Protein AF-A0A973NYR3-F1 (afdb_monomer_lite)

pLDDT: mean 87.75, std 14.57, range [43.22, 97.94]

Secondary structure (DSSP, 8-state):
---------EEEEESTTSHHHHHHHHHHHHTT-EEEEEPPP--

Structure (mmCIF, N/CA/C/O backbone):
data_AF-A0A973NYR3-F1
#
_entry.id   AF-A0A973NYR3-F1
#
loop_
_atom_site.group_PDB
_atom_site.id
_atom_site.type_symbol
_atom_site.label_atom_id
_atom_site.label_alt_id
_atom_site.label_comp_id
_atom_site.label_asym_id
_atom_site.label_entity_id
_atom_site.label_seq_id
_atom_site.pdbx_PDB_ins_code
_atom_site.Cartn_x
_atom_site.Cartn_y
_atom_site.Cartn_z
_atom_site.occupancy
_atom_site.B_iso_or_equiv
_atom_site.auth_seq_id
_atom_site.auth_comp_id
_atom_site.auth_asym_id
_atom_site.auth_atom_id
_atom_site.pdbx_PDB_model_num
ATOM 1 N N . MET A 1 1 ? 0.017 5.120 32.124 1.00 43.22 1 MET A N 1
ATOM 2 C CA .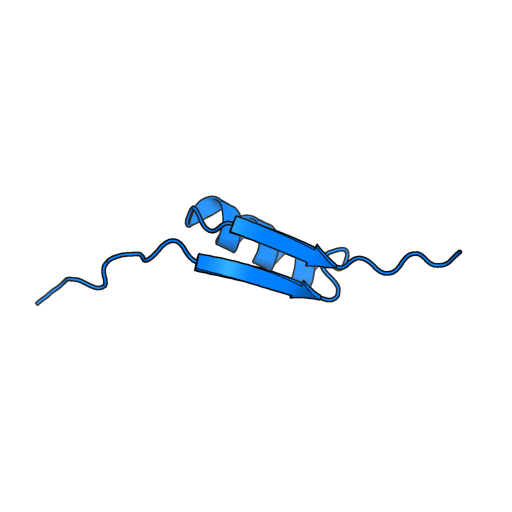 MET A 1 1 ? 0.636 6.042 31.150 1.00 43.22 1 MET A CA 1
ATOM 3 C C . MET A 1 1 ? 0.578 5.372 29.793 1.00 43.22 1 MET A C 1
ATOM 5 O O . MET A 1 1 ? 1.463 4.602 29.469 1.00 43.22 1 MET A O 1
ATOM 9 N N . THR A 1 2 ? -0.506 5.575 29.057 1.00 59.44 2 THR A N 1
ATOM 10 C CA . THR A 1 2 ? -0.744 4.950 27.749 1.00 59.44 2 THR A CA 1
ATOM 11 C C . THR A 1 2 ? -1.867 5.730 27.104 1.00 59.44 2 THR A C 1
ATOM 13 O O . THR A 1 2 ? -2.941 5.666 27.674 1.00 59.44 2 THR A O 1
ATOM 16 N N . TRP A 1 3 ? -1.609 6.455 26.012 1.00 47.22 3 TRP A N 1
ATOM 17 C CA . TRP A 1 3 ? -2.547 6.739 24.912 1.00 47.22 3 TRP A CA 1
ATOM 18 C C . TRP A 1 3 ? -1.751 7.420 23.783 1.00 47.22 3 TRP A C 1
ATOM 20 O O . TRP A 1 3 ? -1.692 8.643 23.706 1.00 47.22 3 TRP A O 1
ATOM 30 N N . THR A 1 4 ? -1.111 6.650 22.902 1.00 61.09 4 THR A N 1
ATOM 31 C CA . THR A 1 4 ? -1.004 7.095 21.505 1.00 61.09 4 THR A CA 1
ATOM 32 C C . THR A 1 4 ? -2.276 6.617 20.840 1.00 61.09 4 THR A C 1
ATOM 34 O O . THR A 1 4 ? -2.419 5.439 20.535 1.00 61.09 4 THR A O 1
ATOM 37 N N . GLU A 1 5 ? -3.237 7.523 20.719 1.00 61.47 5 GLU A N 1
ATOM 38 C CA . GLU A 1 5 ? -4.387 7.358 19.841 1.00 61.47 5 GLU A CA 1
ATOM 39 C C . GLU A 1 5 ? -3.841 6.954 18.461 1.00 61.47 5 GLU A C 1
ATOM 41 O O . GLU A 1 5 ? -3.063 7.702 17.864 1.00 61.47 5 GLU A O 1
ATOM 46 N N . GLU A 1 6 ? -4.143 5.738 18.003 1.00 66.50 6 GLU A N 1
ATOM 47 C CA . GLU A 1 6 ? -3.666 5.208 16.724 1.00 66.50 6 GLU A CA 1
ATOM 48 C C . GLU A 1 6 ? -4.362 5.986 15.605 1.00 66.50 6 GLU A C 1
ATOM 50 O O . GLU A 1 6 ? -5.437 5.639 15.113 1.00 66.50 6 GLU A O 1
ATOM 55 N N . ARG A 1 7 ? -3.809 7.156 15.275 1.00 80.75 7 ARG A N 1
ATOM 56 C CA . ARG A 1 7 ? -4.429 8.053 14.313 1.00 80.75 7 ARG A CA 1
ATOM 57 C C . ARG A 1 7 ? -4.355 7.413 12.937 1.00 80.75 7 ARG A C 1
ATOM 59 O O . ARG A 1 7 ? -3.288 7.166 12.383 1.00 80.75 7 ARG A O 1
ATOM 66 N N . ARG A 1 8 ? -5.527 7.169 12.358 1.00 86.19 8 ARG A N 1
ATOM 67 C CA . ARG A 1 8 ? -5.658 6.807 10.950 1.00 86.19 8 ARG A CA 1
ATOM 68 C C . ARG A 1 8 ? -5.130 7.964 10.098 1.00 86.19 8 ARG A C 1
ATOM 70 O O . ARG A 1 8 ? -5.715 9.045 10.081 1.00 86.19 8 ARG A O 1
ATOM 77 N N . HIS A 1 9 ? -4.038 7.724 9.380 1.00 93.50 9 HIS A N 1
ATOM 78 C CA . HIS A 1 9 ? -3.438 8.692 8.467 1.00 93.50 9 HIS A CA 1
ATOM 79 C C . HIS A 1 9 ? -3.712 8.345 7.007 1.00 93.50 9 HIS A C 1
ATOM 81 O O . HIS A 1 9 ? -4.073 7.216 6.672 1.00 93.50 9 HIS A O 1
ATOM 87 N N . LYS A 1 10 ? -3.497 9.339 6.143 1.00 96.56 10 LYS A N 1
ATOM 88 C CA . LYS A 1 10 ? -3.378 9.157 4.700 1.00 96.56 10 LYS A CA 1
ATOM 89 C C . LYS A 1 10 ? -1.896 9.190 4.333 1.00 96.56 10 LYS A C 1
ATOM 91 O O . LYS A 1 10 ? -1.232 10.192 4.580 1.00 96.56 10 LYS A O 1
ATOM 96 N N . ILE A 1 11 ? -1.387 8.093 3.786 1.00 96.81 11 ILE A N 1
ATOM 97 C CA . ILE A 1 11 ? 0.031 7.873 3.490 1.00 96.81 11 ILE A CA 1
ATOM 98 C C . ILE A 1 11 ? 0.200 7.758 1.979 1.00 96.81 11 ILE A C 1
ATOM 100 O O . ILE A 1 11 ? -0.486 6.963 1.343 1.00 96.81 11 ILE A O 1
ATOM 104 N N . THR A 1 12 ? 1.133 8.510 1.405 1.00 97.50 12 THR A N 1
ATOM 105 C CA . THR A 1 12 ? 1.595 8.283 0.031 1.00 97.50 12 THR A CA 1
ATOM 106 C C . THR A 1 12 ? 2.867 7.448 0.086 1.00 97.50 12 THR A C 1
ATOM 108 O O . THR A 1 12 ? 3.855 7.877 0.680 1.00 97.50 12 THR A O 1
ATOM 111 N N . LEU A 1 13 ? 2.841 6.260 -0.513 1.00 96.50 13 LEU A N 1
ATOM 112 C CA . LEU A 1 13 ? 3.959 5.322 -0.531 1.00 96.50 13 LEU A CA 1
ATOM 113 C C . LEU A 1 13 ? 4.543 5.228 -1.940 1.00 96.50 13 LEU A C 1
ATOM 115 O O . LEU A 1 13 ? 3.857 4.798 -2.863 1.00 96.50 13 LEU A O 1
ATOM 119 N N . LEU A 1 14 ? 5.808 5.613 -2.092 1.00 95.25 14 LEU A N 1
ATOM 120 C CA . LEU A 1 14 ? 6.558 5.475 -3.341 1.00 95.25 14 LEU A CA 1
ATOM 121 C C . LEU A 1 14 ? 7.215 4.093 -3.418 1.00 95.25 14 LEU A C 1
ATOM 123 O O . LEU A 1 14 ? 7.595 3.538 -2.389 1.00 95.25 14 LEU A O 1
ATOM 127 N N . ASP A 1 15 ? 7.377 3.571 -4.635 1.00 92.50 15 ASP A N 1
ATOM 128 C CA . ASP A 1 15 ? 8.029 2.276 -4.899 1.00 92.50 15 ASP A CA 1
ATOM 129 C C . ASP A 1 15 ? 7.345 1.099 -4.173 1.00 92.50 15 ASP A C 1
ATOM 131 O O . ASP A 1 15 ? 7.972 0.157 -3.689 1.00 92.50 15 ASP A O 1
ATOM 135 N N . ALA A 1 16 ? 6.011 1.148 -4.101 1.00 94.75 16 ALA A N 1
ATOM 136 C CA . ALA A 1 16 ? 5.200 0.185 -3.356 1.00 94.75 16 ALA A CA 1
ATOM 137 C C . ALA A 1 16 ? 5.242 -1.253 -3.919 1.00 94.75 16 ALA A C 1
ATOM 139 O O . ALA A 1 16 ? 4.760 -2.176 -3.266 1.00 94.75 16 ALA A O 1
ATOM 140 N N . THR A 1 17 ? 5.800 -1.459 -5.116 1.00 92.88 17 THR A N 1
ATOM 141 C CA . THR A 1 17 ? 5.862 -2.768 -5.786 1.00 92.88 17 THR A CA 1
ATOM 142 C C . THR A 1 17 ? 7.057 -3.618 -5.361 1.00 92.88 17 THR A C 1
ATOM 144 O O . THR A 1 17 ? 6.982 -4.841 -5.471 1.00 92.88 17 THR A O 1
ATOM 147 N N . GLY A 1 18 ? 8.138 -3.012 -4.858 1.00 92.25 18 GLY A N 1
ATOM 148 C CA . GLY A 1 18 ? 9.304 -3.738 -4.351 1.00 92.25 18 GLY A CA 1
ATOM 149 C C . GLY A 1 18 ? 9.018 -4.472 -3.035 1.00 92.25 18 GLY A C 1
ATOM 150 O O . GLY A 1 18 ? 8.066 -4.153 -2.324 1.00 92.25 18 GLY A O 1
ATOM 151 N N . SER A 1 19 ? 9.874 -5.428 -2.660 1.00 95.38 19 SER A N 1
ATOM 152 C CA . SER A 1 19 ? 9.699 -6.251 -1.445 1.00 95.38 19 SER A CA 1
ATOM 153 C C . SER A 1 19 ? 9.546 -5.422 -0.161 1.00 95.38 19 SER A C 1
ATOM 155 O O . SER A 1 19 ? 8.716 -5.727 0.697 1.00 95.38 19 SER A O 1
ATOM 157 N N . THR A 1 20 ? 10.311 -4.336 -0.038 1.00 95.88 20 THR A N 1
ATOM 158 C CA . THR A 1 20 ? 10.196 -3.391 1.080 1.00 95.88 20 THR A CA 1
ATOM 159 C C . THR A 1 20 ? 8.890 -2.602 1.023 1.00 95.88 20 THR A C 1
ATOM 161 O O . THR A 1 20 ? 8.213 -2.476 2.044 1.00 95.88 20 THR A O 1
ATOM 164 N N . GLY A 1 21 ? 8.523 -2.099 -0.159 1.00 95.56 21 GLY A N 1
ATOM 165 C CA . GLY A 1 21 ? 7.294 -1.336 -0.376 1.00 95.56 21 GLY A CA 1
ATOM 166 C C . GLY A 1 21 ? 6.051 -2.142 -0.004 1.00 95.56 21 GLY A C 1
ATOM 167 O O . GLY A 1 21 ? 5.229 -1.666 0.777 1.00 95.56 21 GLY A O 1
ATOM 168 N N . GLN A 1 22 ? 5.976 -3.398 -0.447 1.00 96.62 22 GLN A N 1
ATOM 169 C CA . GLN A 1 22 ? 4.878 -4.309 -0.112 1.00 96.62 22 GLN A CA 1
ATOM 170 C C . GLN A 1 22 ? 4.765 -4.539 1.401 1.00 96.62 22 GLN A C 1
ATOM 172 O O . GLN A 1 22 ? 3.691 -4.388 1.977 1.00 96.62 22 GLN A O 1
ATOM 177 N N . ARG A 1 23 ? 5.885 -4.784 2.094 1.00 97.94 23 ARG A N 1
ATOM 178 C CA . ARG A 1 23 ? 5.876 -4.987 3.553 1.00 97.94 23 ARG A CA 1
ATOM 179 C C . ARG A 1 23 ? 5.422 -3.747 4.330 1.00 97.94 23 ARG A C 1
ATOM 181 O O . ARG A 1 23 ? 4.823 -3.875 5.400 1.00 97.94 23 ARG A O 1
ATOM 188 N N . ILE A 1 24 ? 5.744 -2.550 3.842 1.00 96.56 24 ILE A N 1
ATOM 189 C CA . ILE A 1 24 ? 5.278 -1.290 4.436 1.00 96.56 24 ILE A CA 1
ATOM 190 C C . ILE A 1 24 ? 3.781 -1.110 4.175 1.00 96.56 24 ILE A C 1
ATOM 192 O O . ILE A 1 24 ? 3.051 -0.762 5.105 1.00 96.56 24 ILE A O 1
ATOM 196 N N . LEU A 1 25 ? 3.328 -1.382 2.948 1.00 96.75 25 LEU A N 1
ATOM 197 C CA . LEU A 1 25 ? 1.921 -1.320 2.562 1.00 96.75 25 LEU A CA 1
ATOM 198 C C . LEU A 1 25 ? 1.062 -2.223 3.457 1.00 96.75 25 LEU A C 1
ATOM 200 O O . LEU A 1 25 ? 0.114 -1.733 4.066 1.00 96.75 25 LEU A O 1
ATOM 204 N N . ASP A 1 26 ? 1.446 -3.491 3.621 1.00 97.62 26 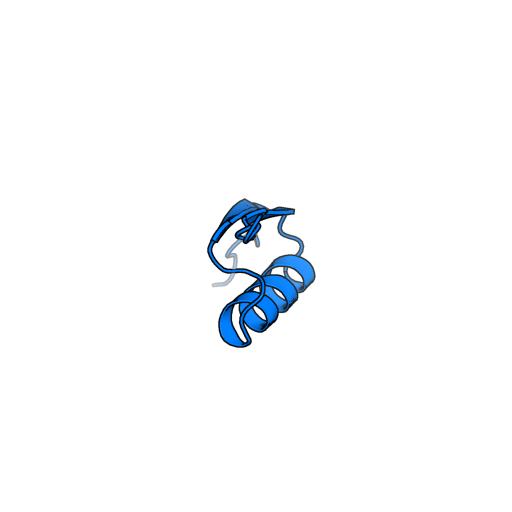ASP A N 1
ATOM 205 C CA . ASP A 1 26 ? 0.720 -4.461 4.450 1.00 97.62 26 ASP A CA 1
ATOM 206 C C . ASP A 1 26 ? 0.561 -3.978 5.894 1.00 97.62 26 ASP A C 1
ATOM 208 O O . ASP A 1 26 ? -0.521 -4.036 6.476 1.00 97.62 26 ASP A O 1
ATOM 212 N N . ARG A 1 27 ? 1.640 -3.446 6.477 1.00 96.75 27 ARG A N 1
ATOM 213 C CA . ARG A 1 27 ? 1.628 -2.925 7.850 1.00 96.75 27 ARG A CA 1
ATOM 214 C C . ARG A 1 27 ? 0.763 -1.682 7.989 1.00 96.75 27 ARG A C 1
ATOM 216 O O . ARG A 1 27 ? 0.018 -1.575 8.957 1.00 96.75 27 ARG A O 1
ATOM 223 N N . ALA A 1 28 ? 0.856 -0.751 7.043 1.00 95.56 28 ALA A N 1
ATOM 224 C CA . ALA A 1 28 ? 0.069 0.475 7.070 1.00 95.56 28 ALA A CA 1
ATOM 225 C C . ALA A 1 28 ? -1.433 0.179 6.937 1.00 95.56 28 ALA A C 1
ATOM 227 O O . ALA A 1 28 ? -2.240 0.764 7.659 1.00 95.56 28 ALA A O 1
ATOM 228 N N . LEU A 1 29 ? -1.800 -0.768 6.069 1.00 96.31 29 LEU A N 1
ATOM 229 C CA . LEU A 1 29 ? -3.179 -1.231 5.928 1.00 96.31 29 LEU A CA 1
ATOM 230 C C . LEU A 1 29 ? -3.663 -1.972 7.182 1.00 96.31 29 L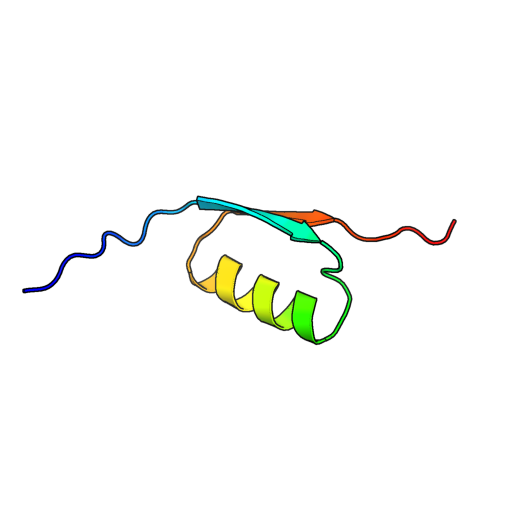EU A C 1
ATOM 232 O O . LEU A 1 29 ? -4.768 -1.701 7.648 1.00 96.31 29 LEU A O 1
ATOM 236 N N . ALA A 1 30 ? -2.838 -2.846 7.768 1.00 96.62 30 ALA A N 1
ATOM 237 C CA . ALA A 1 30 ? -3.168 -3.555 9.007 1.00 96.62 30 ALA A CA 1
ATOM 238 C C . ALA A 1 30 ? -3.361 -2.604 10.203 1.00 96.62 30 ALA A C 1
ATOM 240 O O . ALA A 1 30 ? -4.231 -2.838 11.036 1.00 96.62 30 ALA A O 1
ATOM 241 N N . ALA A 1 31 ? -2.614 -1.496 10.249 1.00 94.94 31 ALA A N 1
ATOM 242 C CA . ALA A 1 31 ? -2.798 -0.404 11.212 1.00 94.94 31 ALA A CA 1
ATOM 243 C C . ALA A 1 31 ? -4.011 0.498 10.889 1.00 94.94 31 ALA A C 1
ATOM 245 O O . ALA A 1 31 ? -4.258 1.510 11.545 1.00 94.94 31 ALA A O 1
ATOM 246 N N . GLY A 1 32 ? -4.773 0.167 9.844 1.00 95.19 32 GLY A N 1
ATOM 247 C CA . GLY A 1 32 ? -5.979 0.880 9.453 1.00 95.19 32 GLY A CA 1
ATOM 248 C C . GLY A 1 32 ? -5.718 2.230 8.793 1.00 95.19 32 GLY A C 1
ATOM 249 O O . GLY A 1 32 ? -6.631 3.050 8.771 1.00 95.19 32 GLY A O 1
ATOM 250 N N . HIS A 1 33 ? -4.520 2.501 8.276 1.00 95.88 33 HIS A N 1
ATOM 251 C CA . HIS A 1 33 ? -4.239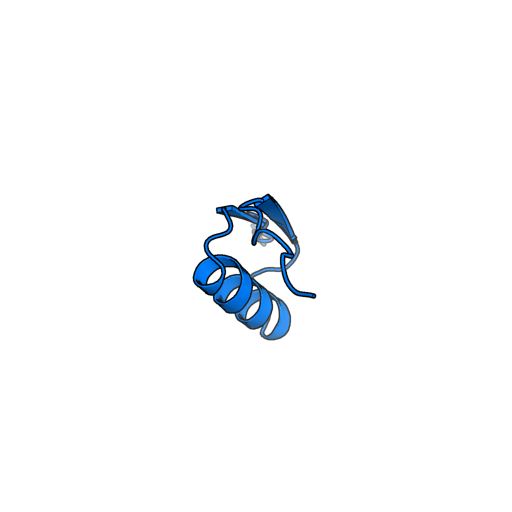 3.717 7.513 1.00 95.88 33 HIS A CA 1
ATOM 252 C C . HIS A 1 33 ? -4.795 3.633 6.086 1.00 95.88 33 HIS A C 1
ATOM 254 O O . HIS A 1 33 ? -4.963 2.557 5.516 1.00 95.88 33 HIS A O 1
ATOM 260 N N . GLN A 1 34 ? -5.054 4.790 5.481 1.00 97.00 34 GLN A N 1
ATOM 261 C CA . GLN A 1 34 ? -5.337 4.892 4.054 1.00 97.00 34 GLN A CA 1
ATOM 262 C C . GLN A 1 34 ? -4.018 5.082 3.305 1.00 97.00 34 GLN A C 1
ATOM 264 O O . GLN A 1 34 ? -3.259 5.994 3.628 1.00 97.00 34 GLN A O 1
ATOM 269 N N . VAL A 1 35 ? -3.756 4.270 2.284 1.00 97.12 35 VAL A N 1
ATOM 270 C CA . VAL A 1 35 ? -2.508 4.341 1.514 1.00 97.12 35 VAL A CA 1
ATOM 271 C C . VAL A 1 35 ? -2.801 4.651 0.048 1.00 97.12 35 VAL A C 1
ATOM 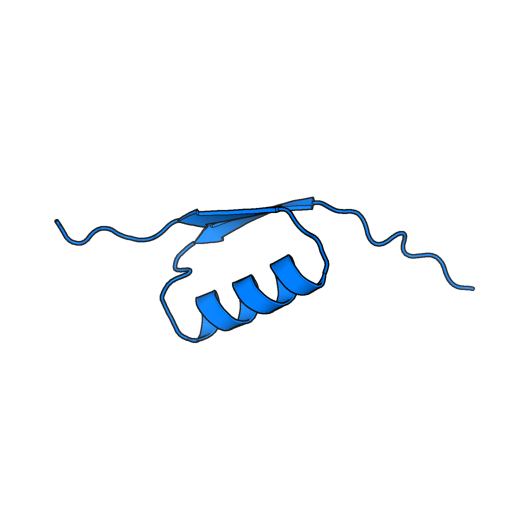273 O O . VAL A 1 35 ? -3.672 4.034 -0.559 1.00 97.12 35 VAL A O 1
ATOM 276 N N . ILE A 1 36 ? -2.069 5.607 -0.521 1.00 97.81 36 ILE A N 1
ATOM 277 C CA . ILE A 1 36 ? -1.929 5.807 -1.964 1.00 97.81 36 ILE A CA 1
ATOM 278 C C . ILE A 1 36 ? -0.576 5.221 -2.353 1.00 97.81 36 ILE A C 1
ATOM 280 O O . ILE A 1 36 ? 0.466 5.774 -2.004 1.00 97.81 36 ILE A O 1
ATOM 284 N N . ALA A 1 37 ? -0.597 4.093 -3.053 1.00 96.31 37 ALA A N 1
ATOM 285 C CA . ALA A 1 37 ? 0.601 3.471 -3.594 1.00 96.31 37 ALA A CA 1
ATOM 286 C C . ALA A 1 37 ? 0.937 4.102 -4.949 1.00 96.31 37 ALA A C 1
ATOM 288 O O . ALA A 1 37 ? 0.170 3.987 -5.903 1.00 96.31 37 ALA A O 1
ATOM 289 N N . LEU A 1 38 ? 2.083 4.770 -5.027 1.00 94.06 38 LEU A N 1
ATOM 290 C CA . LEU A 1 38 ? 2.660 5.229 -6.281 1.00 94.06 38 LEU A CA 1
ATOM 291 C C . LEU A 1 38 ? 3.547 4.117 -6.831 1.00 94.06 38 LEU A C 1
ATOM 293 O O . LEU A 1 38 ? 4.594 3.781 -6.267 1.00 94.06 38 LEU A O 1
ATOM 297 N N . VAL A 1 39 ? 3.095 3.547 -7.939 1.00 89.81 39 VAL A N 1
ATOM 298 C CA . VAL A 1 39 ? 3.823 2.547 -8.709 1.00 89.81 39 VAL A CA 1
ATOM 299 C C . VAL A 1 39 ? 4.412 3.227 -9.938 1.00 89.81 39 VAL A C 1
ATOM 301 O O . VAL A 1 39 ? 3.801 4.136 -10.498 1.00 89.81 39 VAL A O 1
ATOM 304 N N . ARG A 1 40 ? 5.623 2.829 -10.327 1.00 85.69 40 ARG A N 1
ATOM 305 C CA . ARG A 1 40 ? 6.166 3.228 -11.625 1.00 85.69 40 ARG A CA 1
ATOM 306 C C . ARG A 1 40 ? 5.509 2.353 -12.681 1.00 85.69 40 ARG A C 1
ATOM 308 O O . ARG A 1 40 ? 5.572 1.132 -12.560 1.00 85.69 40 ARG A O 1
ATOM 315 N N . ASP A 1 41 ? 4.902 2.991 -13.668 1.00 79.44 41 ASP A N 1
ATOM 316 C CA . ASP A 1 41 ? 4.546 2.345 -14.922 1.00 79.44 41 ASP A CA 1
ATOM 317 C C . ASP A 1 41 ? 5.772 2.437 -15.846 1.00 79.44 41 ASP A C 1
ATOM 319 O O . ASP A 1 41 ? 6.291 3.544 -16.017 1.00 79.44 41 ASP A O 1
ATOM 323 N N . PRO A 1 42 ? 6.348 1.313 -16.305 1.00 68.50 42 PRO A N 1
ATOM 324 C CA . PRO A 1 42 ? 7.486 1.331 -17.216 1.00 68.50 42 PRO A CA 1
ATOM 325 C C . PRO A 1 42 ? 7.107 1.591 -18.684 1.00 68.50 42 PRO A C 1
ATOM 327 O O . PRO A 1 42 ? 8.026 1.608 -19.506 1.00 68.50 42 PRO A O 1
ATOM 330 N N . GLU A 1 43 ? 5.818 1.747 -19.018 1.00 69.44 43 GLU A N 1
ATOM 331 C CA . GLU A 1 43 ? 5.379 2.228 -20.341 1.00 69.44 43 GLU A CA 1
ATOM 332 C C . GLU A 1 43 ? 5.834 3.666 -20.656 1.00 69.44 43 GLU A C 1
ATOM 334 O O . GLU A 1 43 ? 5.884 4.521 -19.739 1.00 69.44 43 GLU A O 1
#

Sequence (43 aa):
MTWTEERRHKITLLDATGSTGQRILDRALAAGHQVIALVRDPE

Foldseek 3Di:
DDDPPLDAEEEEQEPLVDPVNVVVVVVSVVSVHHYDYDDDDPD

Radius of gyration: 12.75 Å; chains: 1; bounding box: 16×15×52 Å

=== Feature glossary ===
Key to the feature types in this record:

Secondary structure (8-state, DSSP). Secondary structure is the local, repeating backbone conformation. DSSP classifies it into eight states by reading the hydrogen-bond network: three helix types (H, G, I), two β types (E, B), two non-regular types (T, S), and unstructured coil (-).

Backbone torsions (φ/ψ). Backbone dihedral angles. Every residue except chain termini has a φ (preceding-C → N → Cα → C) and a ψ (N → Cα → C → next-N). They are reported in degrees following the IUPAC sign convention. Secondary structure is essentially a statement about which (φ, ψ) basin each residue occupies.

Predicted aligned error. Predicted Aligned Error (PAE) is an AlphaFold confidence matrix: entry (i, j) is the expected error in the position of residue j, in ångströms, when the prediction is superimposed on the true structure at residue i. Low PAE within a block of residues means that block is internally rigid and well-predicted; high PAE between two blocks means their relative placement is uncertain even if each block individually is confident.

B-factor. B-factor (Debye–Waller factor) reflects atomic displacement in the crystal lattice. It is an experimental observable (units Å²), not a prediction; low values mean the atom is pinned down, high values mean it moves or is heterogeneous across the crystal.

Secondary structure (3-state, P-SEA). Three-state secondary structure (P-SEA) collapses the eight DSSP classes into helix (a), strand (b), and coil (c). P-SEA assigns these from Cα geometry alone — distances and angles — without requiring backbone oxygens, so it works on any Cα trace.

Sequence. Primary structure: the covalent order of the twenty standard amino acids along the backbone. Two proteins with the same sequence will (almost always) fold to the same structure; two with 30% identity often share a fold but not the details.

pLDDT. pLDDT is the predicted lDDT-Cα score: AlphaFold's confidence that the local environment of each residue (all inter-atomic distances within 15 Å) is correctly placed. It is a per-residue number between 0 and 100, with higher meaning more reliable.

InterPro / GO / CATH / organism. Functional annotations link the protein to curated databases. InterPro entries identify conserved domains and families by matching the sequence against member-database signatures (Pfam, PROSITE, CDD, …). Gene Ontology (GO) terms describe molecular function, biological process, and cellular component in a controlled vocabulary. CATH places the structure in a hierarchical fold classification (Class/Architecture/Topology/Homologous-superfamily). The organism is the source species.

Contact-map, Ramachandran, and PAE plots. Three diagnostic plots accompany the record. The Cα contact map visualizes the tertiary structure as a 2D adjacency matrix (8 Å cutoff, sequence-local contacts suppressed). The Ramachandran plot shows the distribution of backbone (φ, ψ) torsions, with points in the α and β basins reflecting seco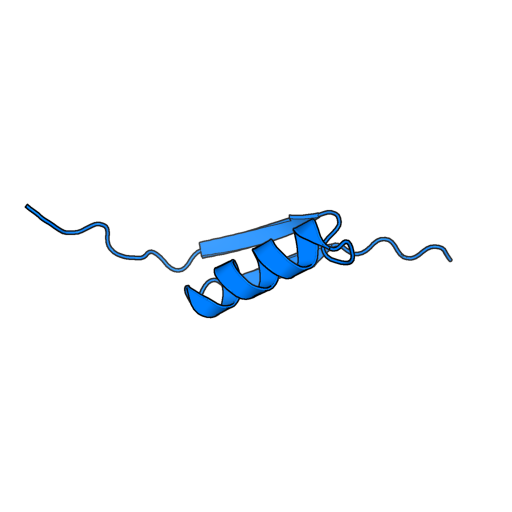ndary structure content. The PAE plot shows AlphaFold's inter-residue confidence as a color matrix.

mmCIF coordinates. The mmCIF table is the protein's shape written out atom by atom. For each backbone N, Cα, C, and carbonyl O, it records an (x, y, z) coordinate triple in Å plus the residue type, chain letter, and residue number.

Radius of gyration, Cα contacts, bounding box. Three whole-structure scalars: the radius of gyration (RMS distance of Cα from centroid, in Å), the count of Cα–Cα contacts (pairs closer than 8 Å and separated by more than four residues in sequence — i.e. tertiary, not local, contacts), and the bounding-box dimensions. Together they distinguish compact globular folds from extended fibres or disordered chains.

Foldseek 3Di. The Foldseek 3Di string encodes local tertiary geometry as a 20-letter alphabet — one character per residue — derived from the relative positions of nearby Cα atoms. Unlike the amino-acid sequence, 3Di is a direct function of the 3D structure, so two proteins with the same fold have similar 3Di strings even at low sequence identity.

Rendered structure images. Six rendered views show the 3D structure from the faces of a cube — i.e. along ±x, ±y, ±z. Rendering representation is drawn randomly per protein from cartoon (secondary-structure ribbons), sticks (backbone bonds), or molecular surface; coloring is either N→C rainbow (blue at the N-terminus through red at the C-terminus) or one color per chain.

Nearest PDB structures. The Foldseek neighbor list gives the closest experimentally determined structures in the PDB, ranked by structural alignment. TM-score near 1 means near-identical fold; near 0.3 means only rough topology match. This is how one finds what a novel AlphaFold prediction most resembles in the solved-structure universe.

Solvent-accessible surface area. SASA measures how much of the protein is reachable by solvent. It is computed by rolling a water-sized probe over the atomic surface and summing the exposed area (Å²). Per-residue SASA distinguishes core (buried, low SASA) from surface (exposed, high SASA) residues; total SASA is a whole-molecule size measure.